Protein AF-A0A8J2EHM1-F1 (afdb_monomer_lite)

Radius of gyration: 24.89 Å; chains: 1; bounding box: 60×25×63 Å

pLDDT: mean 91.29, std 7.18, range [53.84, 96.69]

Sequence (78 aa):
MEGKYRCEVTNDIPDFHTLRKVGYMHVVSLPQGSPEVLVEKQRYAIGETVKANCTT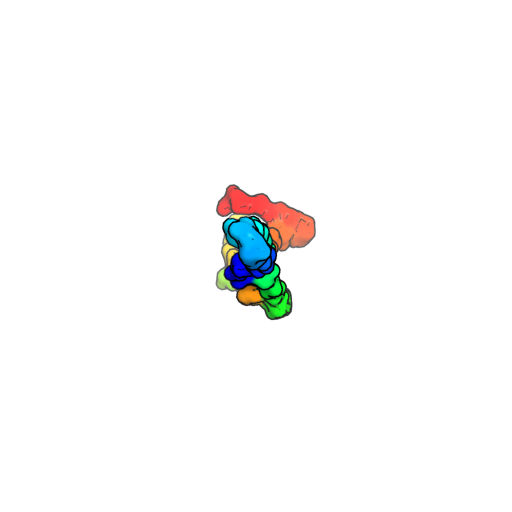PPSNPATNVTWTVNGIPVPENL

Foldseek 3Di:
DKDKDKDWDFDDPPDTDIDMDIDMDDDWDDFDDAWDKDWPDPDDDVPDDTDIDTGTHDIPPDDDDWDDDPNHTDDPPD

Organism: Cotesia congregata (NCBI:txid51543)

Structure (mmCIF, N/CA/C/O backbone):
data_AF-A0A8J2EHM1-F1
#
_entry.id   AF-A0A8J2EHM1-F1
#
loop_
_atom_site.group_PDB
_atom_site.id
_atom_site.type_symbol
_atom_site.label_atom_id
_atom_site.label_alt_i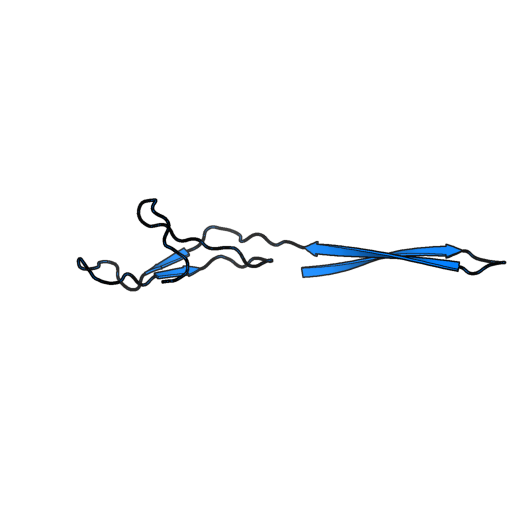d
_atom_site.label_comp_id
_atom_site.label_asym_id
_atom_site.label_entity_id
_atom_site.label_seq_id
_atom_site.pdbx_PDB_ins_code
_atom_site.Cartn_x
_atom_site.Cartn_y
_atom_site.Cartn_z
_atom_site.occupancy
_atom_site.B_iso_or_equiv
_atom_site.auth_seq_id
_atom_site.auth_comp_id
_atom_site.auth_asym_id
_atom_site.auth_atom_id
_atom_site.pdbx_PDB_model_num
ATOM 1 N N . MET A 1 1 ? 11.689 -4.639 -5.116 1.00 77.62 1 MET A N 1
ATOM 2 C CA . MET A 1 1 ? 13.097 -4.625 -5.580 1.00 77.62 1 MET A CA 1
ATOM 3 C C . MET A 1 1 ? 13.069 -4.012 -6.961 1.00 77.62 1 MET A C 1
ATOM 5 O O . MET A 1 1 ? 12.189 -4.376 -7.726 1.00 77.62 1 MET A O 1
ATOM 9 N N . GLU A 1 2 ? 13.960 -3.088 -7.291 1.00 88.69 2 GLU A N 1
ATOM 10 C CA . GLU A 1 2 ? 14.011 -2.517 -8.639 1.00 88.69 2 GLU A CA 1
ATOM 11 C C . GLU A 1 2 ? 15.436 -2.518 -9.174 1.00 88.69 2 GLU A C 1
ATOM 13 O O . GLU A 1 2 ? 16.399 -2.414 -8.415 1.00 88.69 2 GLU A O 1
ATOM 18 N N . GLY A 1 3 ? 15.559 -2.704 -10.483 1.00 93.38 3 GLY A N 1
ATOM 19 C CA . GLY A 1 3 ? 16.838 -2.814 -11.161 1.00 93.38 3 GLY A CA 1
ATOM 20 C C . GLY A 1 3 ? 16.834 -2.063 -12.480 1.00 93.38 3 GLY A C 1
ATOM 21 O O . GLY A 1 3 ? 15.834 -2.020 -13.196 1.00 93.38 3 GLY A O 1
ATOM 22 N N . LYS A 1 4 ? 17.983 -1.482 -12.815 1.00 95.69 4 LYS A N 1
ATOM 23 C CA . LYS A 1 4 ? 18.202 -0.791 -14.082 1.00 95.69 4 LYS A CA 1
ATOM 24 C C . LYS A 1 4 ? 18.755 -1.784 -15.101 1.00 95.69 4 LYS A C 1
ATOM 26 O O . LYS A 1 4 ? 19.897 -2.216 -14.977 1.00 95.69 4 LYS A O 1
ATOM 31 N N . TYR A 1 5 ? 17.963 -2.121 -16.111 1.00 95.25 5 TYR A N 1
ATOM 32 C CA . TYR A 1 5 ? 18.413 -2.928 -17.241 1.00 95.25 5 TYR A CA 1
ATOM 33 C C . TYR A 1 5 ? 18.888 -2.030 -18.373 1.00 95.25 5 TYR A C 1
ATOM 35 O O . TYR A 1 5 ? 18.309 -0.977 -18.647 1.00 95.25 5 TYR A O 1
ATOM 43 N N . ARG A 1 6 ? 19.983 -2.426 -19.017 1.00 95.00 6 ARG A N 1
ATOM 44 C CA . ARG A 1 6 ? 20.676 -1.592 -19.990 1.00 95.00 6 ARG A CA 1
ATOM 45 C C . ARG A 1 6 ? 21.005 -2.391 -21.239 1.00 95.00 6 ARG A C 1
ATOM 47 O O . ARG A 1 6 ? 21.627 -3.440 -21.154 1.00 95.00 6 ARG A O 1
ATOM 54 N N . CYS A 1 7 ? 20.626 -1.840 -22.383 1.00 95.12 7 CYS A N 1
ATOM 55 C CA . CYS A 1 7 ? 21.083 -2.289 -23.688 1.00 95.12 7 CYS A CA 1
ATOM 56 C C . CYS A 1 7 ? 22.204 -1.352 -24.164 1.00 95.12 7 CYS A C 1
ATOM 58 O O . CYS A 1 7 ? 22.099 -0.124 -24.029 1.00 95.12 7 CYS A O 1
ATOM 60 N N . GLU A 1 8 ? 23.291 -1.928 -24.673 1.00 96.06 8 GLU A N 1
ATOM 61 C CA . GLU A 1 8 ? 24.417 -1.216 -25.278 1.00 96.06 8 GLU A CA 1
ATOM 62 C C . GLU A 1 8 ? 24.689 -1.797 -26.664 1.00 96.06 8 GLU A C 1
ATOM 64 O O . GLU A 1 8 ? 24.788 -3.012 -26.804 1.00 96.06 8 GLU A O 1
ATOM 69 N N . VAL A 1 9 ? 24.830 -0.928 -27.662 1.00 93.75 9 VAL A N 1
ATOM 70 C CA . VAL A 1 9 ? 25.329 -1.286 -28.994 1.00 93.75 9 VAL A CA 1
ATOM 71 C C . VAL A 1 9 ? 26.529 -0.397 -29.276 1.00 93.75 9 VAL A C 1
ATOM 73 O O . VAL A 1 9 ? 26.420 0.821 -29.135 1.00 93.75 9 VAL A O 1
ATOM 76 N N . THR A 1 10 ? 27.654 -0.996 -29.654 1.00 93.25 10 THR A N 1
ATOM 77 C CA . THR A 1 10 ? 28.905 -0.284 -29.931 1.00 93.25 10 THR A CA 1
ATOM 78 C C . THR A 1 10 ? 29.403 -0.670 -31.316 1.00 93.25 10 THR A C 1
ATOM 80 O O . THR A 1 10 ? 29.567 -1.856 -31.595 1.00 93.25 10 THR A O 1
ATOM 83 N N . ASN A 1 11 ? 29.617 0.330 -32.169 1.00 90.88 11 ASN A N 1
ATOM 84 C CA . ASN A 1 11 ? 30.276 0.173 -33.463 1.00 90.88 11 ASN A CA 1
ATOM 85 C C . ASN A 1 11 ? 31.800 0.267 -33.302 1.00 90.88 11 ASN A C 1
ATOM 87 O O . ASN A 1 11 ? 32.285 0.973 -32.415 1.00 90.88 11 ASN A O 1
ATOM 91 N N . ASP A 1 12 ? 32.521 -0.437 -34.174 1.00 87.69 12 ASP A N 1
ATOM 92 C CA . ASP A 1 12 ? 33.987 -0.436 -34.270 1.00 87.69 12 ASP A CA 1
ATOM 93 C C . ASP A 1 12 ? 34.458 0.422 -35.472 1.00 87.69 12 ASP A C 1
ATOM 95 O O . ASP A 1 12 ? 33.640 1.053 -36.144 1.00 87.69 12 ASP A O 1
ATOM 99 N N . ILE A 1 13 ? 35.768 0.457 -35.733 1.00 84.12 13 ILE A N 1
ATOM 100 C CA . ILE A 1 13 ? 36.463 1.239 -36.776 1.00 84.12 13 ILE A CA 1
ATOM 101 C C . ILE A 1 13 ? 35.672 1.344 -38.102 1.00 84.12 13 ILE A C 1
ATOM 103 O O . ILE A 1 13 ? 35.170 0.330 -38.598 1.00 84.12 13 ILE A O 1
ATOM 107 N N . PRO A 1 14 ? 35.645 2.534 -38.752 1.00 82.00 14 PRO A N 1
ATOM 108 C CA . PRO A 1 14 ? 36.419 3.750 -38.442 1.00 82.00 14 PRO A CA 1
ATOM 109 C C . PRO A 1 14 ? 35.777 4.707 -37.429 1.00 82.00 14 PRO A C 1
ATOM 111 O O . PRO A 1 14 ? 36.486 5.554 -36.893 1.00 82.00 14 PRO A O 1
ATOM 114 N N . ASP A 1 15 ? 34.488 4.552 -37.130 1.00 76.75 15 ASP A N 1
ATOM 115 C CA . ASP A 1 15 ? 33.742 5.446 -36.243 1.00 76.75 15 ASP A CA 1
ATOM 116 C C . ASP A 1 15 ? 33.261 4.705 -34.991 1.00 76.75 15 ASP A C 1
ATOM 118 O O . ASP A 1 15 ? 32.301 3.928 -35.015 1.00 76.75 15 ASP A O 1
ATOM 122 N N . PHE A 1 16 ? 33.915 4.989 -33.863 1.00 80.69 16 PHE A N 1
ATOM 123 C CA . PHE A 1 16 ? 33.506 4.476 -32.559 1.00 80.69 16 PHE A CA 1
ATOM 124 C C . PHE A 1 16 ? 32.270 5.218 -32.050 1.00 80.69 16 PHE A C 1
ATOM 126 O O . PHE A 1 16 ? 32.341 6.348 -31.559 1.00 80.69 16 PHE A O 1
ATOM 133 N N . HIS A 1 17 ? 31.126 4.541 -32.098 1.00 88.75 17 HIS A N 1
ATOM 134 C CA . HIS A 1 17 ? 29.874 5.046 -31.547 1.00 88.75 17 HIS A CA 1
ATOM 135 C C . HIS A 1 17 ? 29.223 4.014 -30.632 1.00 88.75 17 HIS A C 1
ATOM 137 O O . HIS A 1 17 ? 28.973 2.883 -31.040 1.00 88.75 17 HIS A O 1
ATOM 143 N N . THR A 1 18 ? 28.889 4.428 -29.407 1.00 91.38 18 THR A N 1
ATOM 144 C CA . THR A 1 18 ? 28.155 3.606 -28.437 1.00 91.38 18 THR A CA 1
ATOM 145 C C . THR A 1 18 ? 26.781 4.205 -28.176 1.00 91.38 18 THR A C 1
ATOM 147 O O . THR A 1 18 ? 26.654 5.297 -27.620 1.00 91.38 18 THR A O 1
ATOM 150 N N . LEU A 1 19 ? 25.733 3.459 -28.511 1.00 92.88 19 LEU A N 1
ATOM 151 C CA . LEU A 1 19 ? 24.356 3.791 -28.176 1.00 92.88 19 LEU A CA 1
ATOM 152 C C . LEU A 1 19 ? 23.916 3.012 -26.944 1.00 92.88 19 LEU A C 1
ATOM 154 O O . LEU A 1 19 ? 24.185 1.821 -26.789 1.00 92.88 19 LEU A O 1
ATOM 158 N N . ARG A 1 20 ? 23.228 3.705 -26.036 1.00 94.19 20 ARG A N 1
ATOM 159 C CA . ARG A 1 20 ? 22.812 3.155 -24.745 1.00 94.19 20 ARG A CA 1
ATOM 160 C C . ARG A 1 20 ? 21.339 3.448 -24.522 1.00 94.19 20 ARG A C 1
ATOM 162 O O . ARG A 1 20 ? 20.910 4.597 -24.619 1.00 94.19 20 ARG A O 1
ATOM 169 N N . LYS A 1 21 ? 20.575 2.420 -24.165 1.00 96.69 21 LYS A N 1
ATOM 170 C CA . LYS A 1 21 ? 19.193 2.559 -23.696 1.00 96.69 21 LYS A CA 1
ATOM 171 C C . LYS A 1 21 ? 19.021 1.839 -22.372 1.00 96.69 21 LYS A C 1
ATOM 173 O O . LYS A 1 21 ? 19.715 0.870 -22.077 1.00 96.69 21 LYS A O 1
ATOM 178 N N . VAL A 1 22 ? 18.127 2.371 -21.557 1.00 96.31 22 VAL A N 1
ATOM 179 C CA . VAL A 1 22 ? 17.903 1.955 -20.179 1.00 96.31 22 VAL A CA 1
ATOM 180 C C . VAL A 1 22 ? 16.411 1.739 -19.980 1.00 96.31 22 VAL A C 1
ATOM 182 O O . VAL A 1 22 ? 15.622 2.580 -20.405 1.00 96.31 22 VAL A O 1
ATOM 185 N N . GLY A 1 23 ? 16.055 0.666 -19.281 1.00 95.94 23 GLY A N 1
ATOM 186 C CA . GLY A 1 23 ? 14.727 0.437 -18.722 1.00 95.94 23 GLY A CA 1
ATOM 187 C C . GLY A 1 23 ? 14.810 0.111 -17.232 1.00 95.94 23 GLY A C 1
ATOM 188 O O . GLY A 1 23 ? 15.836 -0.376 -16.752 1.00 95.94 23 GLY A O 1
ATOM 189 N N . TYR A 1 24 ? 13.733 0.386 -16.501 1.00 95.12 24 TYR A N 1
ATOM 190 C CA . TYR A 1 24 ? 13.579 -0.035 -15.111 1.00 95.12 24 TYR A CA 1
ATOM 191 C C . TYR A 1 24 ? 12.757 -1.317 -15.067 1.00 95.12 24 TYR A C 1
ATOM 193 O O . TYR A 1 24 ? 11.702 -1.409 -15.691 1.00 95.12 24 TYR A O 1
ATOM 201 N N . MET A 1 25 ? 13.255 -2.306 -14.336 1.00 93.12 25 MET A N 1
ATOM 202 C CA . MET A 1 25 ? 12.534 -3.532 -14.036 1.00 93.12 25 MET A CA 1
ATOM 203 C C . MET A 1 25 ? 12.159 -3.523 -12.561 1.00 93.12 25 MET A C 1
ATOM 205 O O . MET A 1 25 ? 13.034 -3.486 -11.693 1.00 93.12 25 MET A O 1
ATOM 209 N N . HIS A 1 26 ? 10.861 -3.577 -12.288 1.00 92.44 26 HIS A N 1
ATOM 210 C CA . HIS A 1 26 ? 10.327 -3.679 -10.937 1.00 92.44 26 HIS A CA 1
ATOM 211 C C . HIS A 1 26 ? 9.980 -5.138 -10.640 1.00 92.44 26 HIS A C 1
ATOM 213 O O . HIS A 1 26 ? 9.270 -5.789 -11.402 1.00 92.44 26 HIS A O 1
ATOM 219 N N . VAL A 1 27 ? 10.481 -5.647 -9.521 1.00 92.62 27 VAL A N 1
ATOM 220 C CA . VAL A 1 27 ? 10.143 -6.966 -8.989 1.00 92.62 27 VAL A CA 1
ATOM 221 C C . VAL A 1 27 ? 9.083 -6.774 -7.916 1.00 92.62 27 VAL A C 1
ATOM 223 O O . VAL A 1 27 ? 9.348 -6.150 -6.879 1.00 92.62 27 VAL A O 1
ATOM 226 N N . VAL A 1 28 ? 7.900 -7.319 -8.195 1.00 94.06 28 VAL A N 1
ATOM 227 C CA . VAL A 1 28 ? 6.728 -7.267 -7.321 1.00 94.06 28 VAL A CA 1
ATOM 228 C C . VAL A 1 28 ? 6.654 -8.542 -6.486 1.00 94.06 28 VAL A C 1
ATOM 230 O O . VAL A 1 28 ? 6.792 -9.645 -7.009 1.00 94.06 28 VAL A O 1
ATOM 233 N N . SER A 1 29 ? 6.419 -8.378 -5.188 1.00 94.19 29 SER A N 1
ATOM 234 C CA . SER A 1 29 ? 6.148 -9.457 -4.243 1.00 94.19 29 SER A CA 1
ATOM 235 C C . SER A 1 29 ? 4.761 -9.249 -3.662 1.00 94.19 29 SER A C 1
ATOM 237 O O . SER A 1 29 ? 4.541 -8.305 -2.902 1.00 94.19 29 SER A O 1
ATOM 239 N N . LEU A 1 30 ? 3.830 -10.129 -4.017 1.00 93.19 30 LEU A N 1
ATOM 240 C CA . LEU A 1 30 ? 2.482 -10.095 -3.464 1.00 93.19 30 LEU A CA 1
ATOM 241 C C . LEU A 1 30 ? 2.477 -10.656 -2.036 1.00 93.19 30 LEU A C 1
ATOM 243 O O . LEU A 1 30 ? 3.209 -11.619 -1.769 1.00 93.19 30 LEU A O 1
ATOM 247 N N . PRO A 1 31 ? 1.650 -10.092 -1.137 1.00 94.75 31 PRO A N 1
ATOM 248 C CA . PRO A 1 31 ? 1.486 -10.642 0.200 1.00 94.75 31 PRO A CA 1
ATOM 249 C C . PRO A 1 31 ? 0.977 -12.082 0.095 1.00 94.75 31 PRO A C 1
ATOM 251 O O . PRO A 1 31 ? 0.025 -12.368 -0.632 1.00 94.75 31 PRO A O 1
ATOM 254 N N . GLN A 1 32 ? 1.636 -13.002 0.797 1.00 95.44 32 GLN A N 1
ATOM 255 C CA . GLN A 1 32 ? 1.215 -14.400 0.845 1.00 95.44 32 GLN A CA 1
ATOM 256 C C . GLN A 1 32 ? 0.238 -14.585 2.005 1.00 95.44 32 GLN A C 1
ATOM 258 O O . GLN A 1 32 ? 0.645 -14.564 3.164 1.00 95.44 32 GLN A O 1
ATOM 263 N N . GLY A 1 33 ? -1.044 -14.755 1.686 1.00 92.81 33 GLY A N 1
ATOM 264 C CA . GLY A 1 33 ? -2.113 -14.936 2.669 1.00 92.81 33 GLY A CA 1
ATOM 265 C C . GLY A 1 33 ? -3.049 -13.734 2.785 1.00 92.81 33 GLY A C 1
ATOM 266 O O . GLY A 1 33 ? -3.025 -12.817 1.967 1.00 92.81 33 GLY A O 1
ATOM 267 N N . SER A 1 34 ? -3.915 -13.779 3.797 1.00 93.50 34 SER A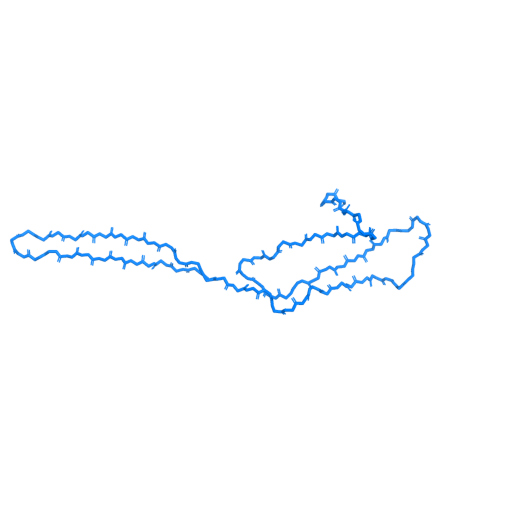 N 1
ATOM 268 C CA . SER A 1 34 ? -4.907 -12.733 4.076 1.00 93.50 34 SER A CA 1
ATOM 269 C C . SER A 1 34 ? -4.397 -11.764 5.147 1.00 93.50 34 SER A C 1
ATOM 271 O O . SER A 1 34 ? -3.557 -12.155 5.956 1.00 93.50 34 SER A O 1
ATOM 273 N N . PRO A 1 35 ? -4.887 -10.513 5.179 1.00 94.38 35 PRO A N 1
ATOM 274 C CA . PRO A 1 35 ? -4.646 -9.630 6.310 1.00 94.38 35 PRO A CA 1
ATOM 275 C C . PRO A 1 35 ? -5.256 -10.192 7.596 1.00 94.38 35 PRO A C 1
ATOM 277 O O . PRO A 1 35 ? -6.326 -10.802 7.580 1.00 94.38 35 PRO A O 1
ATOM 280 N N . GLU A 1 36 ? -4.594 -9.925 8.714 1.00 95.62 36 GLU A N 1
ATOM 281 C CA . GLU A 1 36 ? -5.069 -10.277 10.047 1.00 95.62 36 GLU A CA 1
ATOM 282 C C . GLU A 1 36 ? -5.582 -9.033 10.769 1.00 95.62 36 GLU A C 1
ATOM 284 O O . GLU A 1 36 ? -4.920 -7.992 10.794 1.00 95.62 36 GLU A O 1
ATOM 289 N N . VAL A 1 37 ? -6.768 -9.148 11.368 1.00 94.56 37 VAL A N 1
ATOM 290 C CA . VAL A 1 37 ? -7.391 -8.077 12.150 1.00 94.56 37 VAL A CA 1
ATOM 291 C C . VAL A 1 37 ? -7.311 -8.415 13.631 1.00 94.56 37 VAL A C 1
ATOM 293 O O . VAL A 1 37 ? -7.870 -9.415 14.080 1.00 94.56 37 VAL A O 1
ATOM 296 N N . LEU A 1 38 ? -6.665 -7.539 14.395 1.00 96.00 38 LEU A N 1
ATOM 297 C CA . LEU A 1 38 ? -6.634 -7.590 15.851 1.00 96.00 38 LEU A CA 1
ATOM 298 C C . LEU A 1 38 ? -7.463 -6.443 16.429 1.00 96.00 38 LEU A C 1
ATOM 300 O O . LEU A 1 38 ? -7.290 -5.292 16.036 1.00 96.00 38 LEU A O 1
ATOM 304 N N . VAL A 1 39 ? -8.329 -6.751 17.391 1.00 95.19 39 VAL A N 1
ATOM 305 C CA . VAL A 1 39 ? -9.146 -5.775 18.129 1.00 95.19 39 VAL A CA 1
ATOM 306 C C . VAL A 1 39 ? -8.713 -5.714 19.589 1.00 95.19 39 VAL A C 1
ATOM 308 O O . VAL A 1 39 ? -8.293 -6.722 20.155 1.00 95.19 39 VAL A O 1
ATOM 311 N N . GLU A 1 40 ? -8.833 -4.545 20.219 1.00 95.06 40 GLU A N 1
ATOM 312 C CA . GLU A 1 40 ? -8.469 -4.382 21.636 1.00 95.06 40 GLU A CA 1
ATOM 313 C C . GLU A 1 40 ? -9.406 -5.148 22.587 1.00 95.06 40 GLU A C 1
ATOM 315 O O . GLU A 1 40 ? -8.978 -5.593 23.652 1.00 95.06 40 GLU A O 1
ATOM 320 N N . LYS A 1 41 ? -10.687 -5.306 22.221 1.00 94.25 41 LYS A N 1
ATOM 321 C CA . LYS A 1 41 ? -11.706 -5.984 23.035 1.00 94.25 41 LYS A CA 1
ATOM 322 C C . LYS A 1 41 ? -12.546 -6.923 22.179 1.00 94.25 41 LYS A C 1
ATOM 324 O O . LYS A 1 41 ? -12.806 -6.663 21.012 1.00 94.25 41 LYS A O 1
ATOM 329 N N . GLN A 1 42 ? -13.041 -7.999 22.786 1.00 92.50 42 GLN A N 1
ATOM 330 C CA . GLN A 1 42 ? -13.974 -8.918 22.119 1.00 92.50 42 GLN A CA 1
ATOM 331 C C . GLN A 1 42 ? -15.423 -8.411 22.108 1.00 92.50 42 GLN A C 1
ATOM 333 O O . GLN A 1 42 ? -16.247 -8.915 21.348 1.00 92.50 42 GLN A O 1
ATOM 338 N N . ARG A 1 43 ? -15.765 -7.459 22.985 1.00 94.00 43 ARG A N 1
ATOM 339 C CA . ARG A 1 43 ? -17.111 -6.892 23.131 1.00 94.00 43 ARG A CA 1
ATOM 3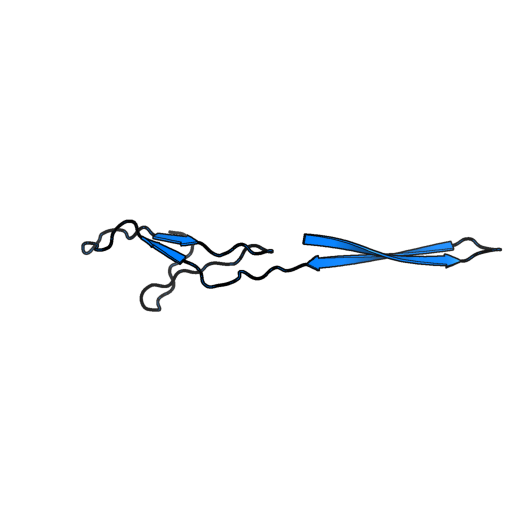40 C C . ARG A 1 43 ? -16.999 -5.399 23.412 1.00 94.00 43 ARG A C 1
ATOM 342 O O . ARG A 1 43 ? -16.109 -4.990 24.154 1.00 94.00 43 ARG A O 1
ATOM 349 N N . TYR A 1 44 ? -17.926 -4.635 22.849 1.00 94.56 44 TYR A N 1
ATOM 350 C CA . TYR A 1 44 ? -17.997 -3.180 22.959 1.00 94.56 44 TYR A CA 1
ATOM 351 C C . TYR A 1 44 ? -19.414 -2.764 23.352 1.00 94.56 44 TYR A C 1
ATOM 353 O O . TYR A 1 44 ? -20.387 -3.408 22.947 1.00 94.56 44 TYR A O 1
ATOM 361 N N . ALA A 1 45 ? -19.531 -1.705 24.149 1.00 96.25 45 ALA A N 1
ATOM 362 C CA . ALA A 1 45 ? -20.816 -1.082 24.438 1.00 96.25 45 ALA A CA 1
ATOM 363 C C . ALA A 1 45 ? -21.286 -0.212 23.260 1.00 96.25 45 ALA A C 1
ATOM 365 O O . ALA A 1 45 ? -20.503 0.212 22.410 1.00 96.25 45 ALA A O 1
ATOM 366 N N . ILE A 1 46 ? -22.584 0.090 23.218 1.00 94.88 46 ILE A N 1
ATOM 367 C CA . ILE A 1 46 ? -23.130 1.025 22.228 1.00 94.88 46 ILE A CA 1
ATOM 368 C C . ILE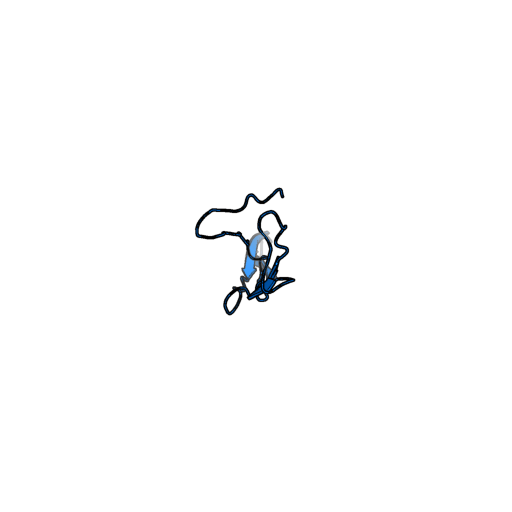 A 1 46 ? -22.511 2.411 22.458 1.00 94.88 46 ILE A C 1
ATOM 370 O O . ILE A 1 46 ? -22.511 2.912 23.580 1.00 94.88 46 ILE A O 1
ATOM 374 N N . GLY A 1 47 ? -21.999 3.020 21.385 1.00 93.06 47 GLY A N 1
ATOM 375 C CA . GLY A 1 47 ? -21.315 4.318 21.422 1.00 93.06 47 GLY A CA 1
ATOM 376 C C . GLY A 1 47 ? -19.824 4.245 21.766 1.00 93.06 47 GLY A C 1
ATOM 377 O O . GLY A 1 47 ? -19.158 5.276 21.759 1.00 93.06 47 GLY A O 1
ATOM 378 N N . GLU A 1 48 ? -19.284 3.056 22.046 1.00 94.56 48 GLU A N 1
ATOM 379 C CA . GLU A 1 48 ? -17.855 2.869 22.291 1.00 94.56 48 GLU A CA 1
ATOM 380 C C . GLU A 1 48 ? -17.055 2.818 20.978 1.00 94.56 48 GLU A C 1
ATOM 382 O O . GLU A 1 48 ? -17.483 2.218 19.990 1.00 94.56 48 GLU A O 1
ATOM 387 N N . THR A 1 49 ? -15.864 3.422 20.976 1.00 90.75 49 THR A N 1
ATOM 388 C CA . THR A 1 49 ? -14.952 3.392 19.827 1.00 90.75 49 THR A CA 1
ATOM 389 C C . THR A 1 49 ? -14.256 2.037 19.718 1.00 90.75 49 THR A C 1
ATOM 391 O O . THR A 1 49 ? -13.546 1.609 20.630 1.00 90.75 49 THR A O 1
ATOM 394 N N . VAL A 1 50 ? -14.404 1.383 18.566 1.00 92.00 50 VAL A N 1
ATOM 395 C CA . VAL A 1 50 ? -13.660 0.163 18.238 1.00 92.00 50 VAL A CA 1
ATOM 396 C C . VAL A 1 50 ? -12.285 0.544 17.710 1.00 92.00 50 VAL A C 1
ATOM 398 O O . VAL A 1 50 ? -12.168 1.210 16.683 1.00 92.00 50 VAL A O 1
ATOM 401 N N . LYS A 1 51 ? -11.237 0.086 18.394 1.00 91.94 51 LYS A N 1
ATOM 402 C CA . LYS A 1 51 ? -9.855 0.221 17.940 1.00 91.94 51 LYS A CA 1
ATOM 403 C C . LYS A 1 51 ? -9.335 -1.130 17.470 1.00 91.94 51 LYS A C 1
ATOM 405 O O . LYS A 1 51 ? -9.352 -2.112 18.217 1.00 91.94 51 LYS A O 1
ATOM 410 N N . ALA A 1 52 ? -8.904 -1.158 16.215 1.00 92.62 52 ALA A N 1
ATOM 411 C CA . ALA A 1 52 ? -8.449 -2.353 15.531 1.00 92.62 52 ALA A CA 1
ATOM 412 C C . ALA A 1 52 ? -7.177 -2.067 14.730 1.00 92.62 52 ALA A C 1
ATOM 414 O O . ALA A 1 52 ? -6.958 -0.949 14.267 1.00 92.62 52 ALA A O 1
ATOM 415 N N . ASN A 1 53 ? -6.354 -3.093 14.556 1.00 94.31 53 ASN A N 1
ATOM 416 C CA . ASN A 1 53 ? -5.180 -3.066 13.702 1.00 94.31 53 ASN A CA 1
ATOM 417 C C . ASN A 1 53 ? -5.325 -4.143 12.624 1.00 94.31 53 ASN A C 1
ATOM 419 O O . ASN A 1 53 ? -5.575 -5.302 12.947 1.00 94.31 53 ASN A O 1
ATOM 423 N N . CYS A 1 54 ? -5.172 -3.754 11.360 1.00 93.06 54 CYS A N 1
ATOM 424 C CA . CYS A 1 54 ? -5.154 -4.662 10.220 1.00 93.06 54 CYS A CA 1
ATOM 425 C C . CYS A 1 54 ? -3.714 -4.776 9.733 1.00 93.06 54 CYS A C 1
ATOM 427 O O . CYS A 1 54 ? -3.144 -3.810 9.229 1.00 93.06 54 CYS A O 1
ATOM 429 N N . THR A 1 55 ? -3.134 -5.964 9.867 1.00 94.56 55 THR A N 1
ATOM 430 C CA . THR A 1 55 ? -1.759 -6.240 9.446 1.00 94.56 55 THR A CA 1
ATOM 431 C C . THR A 1 55 ? -1.780 -7.091 8.185 1.00 94.56 55 THR A C 1
ATOM 433 O O . THR A 1 55 ? -2.403 -8.149 8.155 1.00 94.56 55 THR A O 1
ATOM 436 N N . THR A 1 56 ? -1.110 -6.629 7.129 1.00 96.19 56 THR A N 1
ATOM 437 C CA . THR A 1 56 ? -0.922 -7.406 5.896 1.00 96.19 56 THR A CA 1
ATOM 438 C C . THR A 1 56 ? 0.402 -8.171 5.946 1.00 96.19 56 THR A C 1
ATOM 440 O O . THR A 1 56 ? 1.367 -7.683 6.544 1.00 96.19 56 THR A O 1
ATOM 443 N N . PRO A 1 57 ? 0.494 -9.351 5.304 1.00 96.19 57 PRO A N 1
ATOM 444 C CA . PRO A 1 57 ? 1.777 -10.008 5.088 1.00 96.19 57 PRO A CA 1
ATOM 445 C C . PRO A 1 57 ? 2.757 -9.110 4.307 1.00 96.19 57 PRO A C 1
ATOM 447 O O . PRO A 1 57 ? 2.328 -8.212 3.571 1.00 96.19 57 PRO A O 1
ATOM 450 N N . PRO A 1 58 ? 4.076 -9.360 4.403 1.00 95.00 58 PRO A N 1
ATOM 451 C CA . PRO A 1 58 ? 5.078 -8.589 3.676 1.00 95.00 58 PRO A CA 1
ATOM 452 C C . PRO A 1 58 ? 4.797 -8.537 2.169 1.00 95.00 58 PRO A C 1
ATOM 454 O O . PRO A 1 58 ? 4.559 -9.560 1.528 1.00 95.00 58 PRO A O 1
ATOM 457 N N . SER A 1 59 ? 4.852 -7.334 1.600 1.00 95.25 59 SER A N 1
ATOM 458 C CA . SER A 1 59 ? 4.596 -7.080 0.182 1.00 95.25 59 SER A CA 1
ATOM 459 C C . SER A 1 59 ? 5.511 -5.986 -0.359 1.00 95.25 59 SER A C 1
ATOM 461 O O . SER A 1 59 ? 6.026 -5.151 0.388 1.00 95.25 59 SER A O 1
ATOM 463 N N . ASN A 1 60 ? 5.759 -6.021 -1.666 1.00 93.31 60 ASN A N 1
ATOM 464 C CA . ASN A 1 60 ? 6.495 -4.979 -2.369 1.00 93.31 60 ASN A CA 1
ATOM 465 C C . ASN A 1 60 ? 5.878 -4.756 -3.760 1.00 93.31 60 ASN A C 1
ATOM 467 O O . ASN A 1 60 ? 5.964 -5.671 -4.580 1.00 93.31 60 ASN A O 1
ATOM 471 N N . PRO A 1 61 ? 5.292 -3.583 -4.057 1.00 92.88 61 PRO A N 1
ATOM 472 C CA . PRO A 1 61 ? 5.157 -2.413 -3.179 1.00 92.88 61 PRO A CA 1
ATOM 473 C C . PRO A 1 61 ? 4.225 -2.670 -1.981 1.00 92.88 61 PRO A C 1
ATOM 475 O O . PRO A 1 61 ? 3.612 -3.732 -1.885 1.00 92.88 61 PRO A O 1
ATOM 478 N N . ALA A 1 62 ? 4.155 -1.709 -1.055 1.00 91.94 62 ALA A N 1
ATOM 479 C CA . ALA A 1 62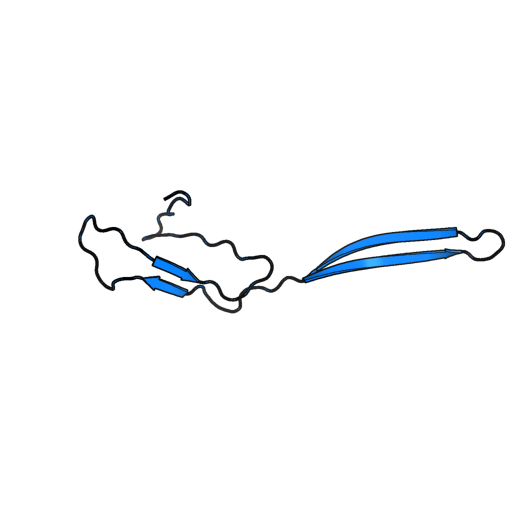 ? 3.260 -1.792 0.097 1.00 91.94 62 ALA A CA 1
ATOM 480 C C . ALA A 1 62 ? 1.801 -1.979 -0.351 1.00 91.94 62 ALA A C 1
ATOM 482 O O . ALA A 1 62 ? 1.348 -1.350 -1.309 1.00 91.94 62 ALA A O 1
ATOM 483 N N . THR A 1 63 ? 1.077 -2.858 0.340 1.00 92.44 63 THR A N 1
ATOM 484 C CA . THR A 1 63 ? -0.318 -3.178 0.017 1.00 92.44 63 THR A CA 1
ATOM 485 C C . THR A 1 63 ? -1.259 -2.075 0.498 1.00 92.44 63 THR A C 1
ATOM 487 O O . THR A 1 63 ? -1.136 -1.598 1.625 1.00 92.44 63 THR A O 1
ATOM 490 N N . ASN A 1 64 ? -2.241 -1.720 -0.332 1.00 91.88 64 ASN A N 1
ATOM 491 C CA . ASN A 1 64 ? -3.328 -0.825 0.062 1.00 91.88 64 ASN A CA 1
ATOM 492 C C . ASN A 1 64 ? -4.324 -1.575 0.953 1.00 91.88 64 ASN A C 1
ATOM 494 O O . ASN A 1 64 ? -4.812 -2.643 0.579 1.00 91.88 64 ASN A O 1
ATOM 498 N N . VAL A 1 65 ? -4.650 -1.005 2.110 1.00 90.06 65 VAL A N 1
ATOM 499 C CA . VAL A 1 65 ? -5.585 -1.588 3.079 1.00 90.06 65 VAL A CA 1
ATOM 500 C C . VAL A 1 65 ? -6.820 -0.706 3.158 1.00 90.06 65 VAL A C 1
ATOM 502 O O . VAL A 1 65 ? -6.702 0.503 3.305 1.00 90.06 65 VAL A O 1
ATOM 505 N N . THR A 1 66 ? -8.003 -1.312 3.085 1.00 91.06 66 THR A N 1
ATOM 506 C CA . THR A 1 66 ? -9.281 -0.609 3.244 1.00 91.06 66 THR A CA 1
ATOM 507 C C . THR A 1 66 ? -10.116 -1.299 4.310 1.00 91.06 66 THR A C 1
ATOM 509 O O . THR A 1 66 ? -10.105 -2.525 4.430 1.00 91.06 66 THR A O 1
ATOM 512 N N . TRP A 1 67 ? -10.833 -0.507 5.102 1.00 91.50 67 TRP A N 1
ATOM 513 C CA . TRP A 1 67 ? -11.687 -1.010 6.171 1.00 91.50 67 TRP A CA 1
ATOM 514 C C . TRP A 1 67 ? -13.152 -0.987 5.753 1.00 91.50 67 TRP A C 1
ATOM 516 O O . TRP A 1 67 ? -13.646 -0.001 5.204 1.00 91.50 67 TRP A O 1
ATOM 526 N N . THR A 1 68 ? -13.866 -2.065 6.069 1.00 92.75 68 THR A N 1
ATOM 527 C CA . THR A 1 68 ? -15.326 -2.125 5.966 1.00 92.75 68 THR A CA 1
ATOM 528 C C . THR A 1 68 ? -15.909 -2.707 7.247 1.00 92.75 68 THR A C 1
ATOM 530 O O . THR A 1 68 ? -15.334 -3.616 7.845 1.00 92.75 68 THR A O 1
ATOM 533 N N . VAL A 1 69 ? -17.057 -2.187 7.675 1.00 91.44 69 VAL A N 1
ATOM 534 C CA . VAL A 1 69 ? -17.820 -2.707 8.815 1.00 91.44 69 VAL A CA 1
ATOM 535 C C . VAL A 1 69 ? -19.219 -3.034 8.319 1.00 91.44 69 VAL A C 1
ATOM 537 O O . VAL A 1 69 ? -19.923 -2.156 7.827 1.00 91.44 69 VAL A O 1
ATOM 540 N N . ASN A 1 70 ? -19.617 -4.308 8.398 1.00 90.94 70 ASN A N 1
ATOM 541 C CA . ASN A 1 70 ? -20.901 -4.800 7.873 1.00 90.94 70 ASN A CA 1
ATOM 542 C C . ASN A 1 70 ? -21.156 -4.406 6.400 1.00 90.94 70 ASN A C 1
ATOM 544 O O . ASN A 1 70 ? -22.282 -4.102 6.017 1.00 90.94 70 ASN A O 1
ATOM 548 N N . GLY A 1 71 ? -20.100 -4.379 5.578 1.00 92.56 71 GLY A N 1
ATOM 549 C CA . GLY A 1 71 ? -20.170 -3.996 4.163 1.00 92.56 71 GLY A CA 1
ATOM 550 C C . GLY A 1 71 ? -20.148 -2.487 3.891 1.00 92.56 71 GLY A C 1
ATOM 551 O O . GLY A 1 71 ? -20.160 -2.089 2.730 1.00 92.56 71 GLY A O 1
ATOM 552 N N . ILE A 1 72 ? -20.078 -1.645 4.926 1.00 93.81 72 ILE A N 1
ATOM 553 C CA . ILE A 1 72 ? -19.995 -0.186 4.791 1.00 93.81 72 ILE A CA 1
ATOM 554 C C . ILE A 1 72 ? -18.522 0.248 4.877 1.00 93.81 72 ILE A C 1
ATOM 556 O O . ILE A 1 72 ? -17.862 -0.093 5.863 1.00 93.81 72 ILE A O 1
ATOM 560 N N . PRO A 1 73 ? -17.987 0.986 3.886 1.00 91.94 73 PRO A N 1
ATOM 561 C CA . PRO A 1 73 ? -16.626 1.519 3.934 1.00 91.94 73 PRO A CA 1
ATOM 562 C C . PRO A 1 73 ? -16.416 2.488 5.098 1.00 91.94 73 PRO A C 1
ATOM 564 O O . PRO A 1 73 ? -17.245 3.366 5.342 1.00 91.94 73 PRO A O 1
ATOM 567 N N . VAL A 1 74 ? -15.281 2.358 5.782 1.00 90.50 74 VAL A N 1
ATOM 568 C CA . VAL A 1 74 ? -14.821 3.338 6.771 1.00 90.50 74 VAL A CA 1
ATOM 569 C C . VAL A 1 74 ? -13.937 4.363 6.050 1.00 90.50 74 VAL A C 1
ATOM 571 O O . VAL A 1 74 ? -13.008 3.955 5.351 1.00 90.50 74 VAL A O 1
ATOM 574 N N . PRO A 1 75 ? -14.206 5.675 6.171 1.00 85.69 75 PRO A N 1
ATOM 575 C CA . PRO A 1 75 ? -13.384 6.696 5.530 1.00 85.69 75 PRO A CA 1
ATOM 576 C C . PRO A 1 75 ? -11.966 6.716 6.119 1.00 85.69 75 PRO A C 1
ATOM 578 O O . PRO A 1 75 ? -11.790 6.561 7.323 1.00 85.69 75 PRO A O 1
ATOM 581 N N . GLU A 1 76 ? -10.960 6.952 5.273 1.00 71.31 76 GLU A N 1
ATOM 582 C CA . GLU A 1 76 ? -9.531 6.904 5.643 1.00 71.31 76 GLU A CA 1
ATOM 583 C C . GLU A 1 76 ? -9.083 8.002 6.633 1.00 71.31 76 GLU A C 1
ATOM 585 O O . GLU A 1 76 ? -7.976 7.932 7.156 1.00 71.31 76 GLU A O 1
ATOM 590 N N . ASN A 1 77 ? -9.935 8.991 6.928 1.00 60.50 77 ASN A N 1
ATOM 591 C CA . ASN A 1 77 ? -9.589 10.195 7.697 1.00 60.50 77 ASN A CA 1
ATOM 592 C C . ASN A 1 77 ? -10.300 10.267 9.063 1.00 60.50 77 ASN A C 1
ATOM 594 O O . ASN A 1 77 ? -10.914 11.291 9.374 1.00 60.50 77 ASN A O 1
ATOM 598 N N . LEU A 1 78 ? -10.281 9.181 9.837 1.00 53.84 78 LEU A N 1
ATOM 599 C CA . LEU A 1 78 ? -10.896 9.112 11.171 1.00 53.84 78 LEU A CA 1
ATOM 600 C C . LEU A 1 78 ? -9.895 9.427 12.288 1.00 53.84 78 LEU A C 1
ATOM 602 O O . LEU A 1 78 ? -8.768 8.886 12.237 1.00 53.84 78 LEU A O 1
#

Secondary structure (DSSP, 8-state):
-EEEEEEEEE--TT---EEEEEEEEE--B--SS--EEEES-S---TTPPP-EEEEPPP-BSPPP---EETTEEPPS--

InterPro domains:
  IPR007110 Immunoglobulin-like domain [PS50835] (35-78)
  IPR013783 Immunoglobulin-like fold [G3DSA:2.60.40.10] (25-78)
  IPR036179 Immunoglobulin-like domain superfamily [SSF48726] (3-76)